Protein AF-A0A2E4Y9L1-F1 (afdb_monomer_lite)

Structure (mmCIF, N/CA/C/O backbone):
data_AF-A0A2E4Y9L1-F1
#
_entry.id   AF-A0A2E4Y9L1-F1
#
loop_
_atom_site.group_PDB
_atom_site.id
_atom_site.type_symbol
_atom_site.label_atom_id
_atom_site.label_alt_id
_atom_site.label_comp_id
_atom_site.label_asym_id
_atom_site.label_entity_id
_atom_site.label_seq_id
_atom_site.pdbx_PDB_ins_code
_atom_site.Cartn_x
_atom_site.Cartn_y
_atom_site.Cartn_z
_atom_site.occupancy
_atom_site.B_iso_or_equiv
_atom_site.auth_seq_id
_atom_site.auth_comp_id
_atom_site.auth_asym_id
_atom_site.auth_atom_id
_atom_site.pdbx_PDB_model_num
ATOM 1 N N . MET A 1 1 ? -6.970 9.663 0.591 1.00 75.25 1 MET A N 1
ATOM 2 C CA . MET A 1 1 ? -6.515 8.761 1.667 1.00 75.25 1 MET A CA 1
ATOM 3 C C . MET A 1 1 ? -5.872 7.528 1.045 1.00 75.25 1 MET A C 1
ATOM 5 O O . MET A 1 1 ? -6.357 7.094 -0.002 1.00 75.25 1 MET A O 1
ATOM 9 N N . TYR A 1 2 ? -4.779 7.033 1.630 1.00 93.12 2 TYR A N 1
ATOM 10 C CA . TYR A 1 2 ? -4.028 5.847 1.183 1.00 93.12 2 TYR A CA 1
ATOM 11 C C . TYR A 1 2 ? -3.371 5.949 -0.203 1.00 93.12 2 TYR A C 1
ATOM 13 O O . TYR A 1 2 ? -3.569 5.089 -1.062 1.00 93.12 2 TYR A O 1
ATOM 21 N N . LYS A 1 3 ? -2.653 7.048 -0.473 1.00 94.62 3 LYS A N 1
ATOM 22 C CA . LYS A 1 3 ? -2.040 7.265 -1.794 1.00 94.62 3 LYS A CA 1
ATOM 23 C C . LYS A 1 3 ? -0.877 6.300 -2.014 1.00 94.62 3 LYS A C 1
ATOM 25 O O . LYS A 1 3 ? -0.808 5.685 -3.072 1.00 94.62 3 LYS A O 1
ATOM 30 N N . ASN A 1 4 ? -0.001 6.144 -1.024 1.00 94.00 4 ASN A N 1
ATOM 31 C CA . ASN A 1 4 ? 1.182 5.298 -1.150 1.00 94.00 4 ASN A CA 1
ATOM 32 C C . ASN A 1 4 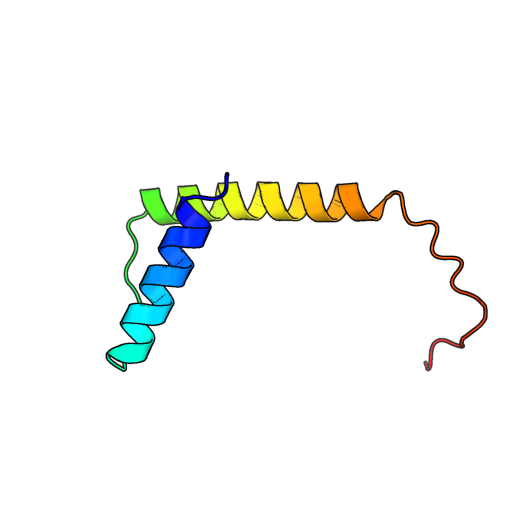? 0.808 3.816 -1.295 1.00 94.00 4 ASN A C 1
ATOM 34 O O . ASN A 1 4 ? 1.414 3.117 -2.102 1.00 94.00 4 ASN A O 1
ATOM 38 N N . LEU A 1 5 ? -0.236 3.353 -0.601 1.00 95.50 5 LEU A N 1
ATOM 39 C CA . LEU A 1 5 ? -0.777 2.001 -0.775 1.00 95.50 5 LEU A CA 1
ATOM 40 C C . LEU A 1 5 ? -1.370 1.780 -2.174 1.00 95.50 5 LEU A C 1
ATOM 42 O O . LEU A 1 5 ? -1.118 0.748 -2.797 1.00 95.50 5 LEU A O 1
ATOM 46 N N . LYS A 1 6 ? -2.129 2.745 -2.707 1.00 95.81 6 LYS A N 1
ATOM 47 C CA . LYS A 1 6 ? -2.679 2.652 -4.073 1.00 95.81 6 LYS A CA 1
ATOM 48 C C . LYS A 1 6 ? -1.576 2.658 -5.129 1.00 95.81 6 LYS A C 1
ATOM 50 O O . LYS A 1 6 ? -1.612 1.856 -6.062 1.00 95.81 6 LYS A O 1
ATOM 55 N N . ASP A 1 7 ? -0.584 3.525 -4.956 1.00 95.69 7 ASP A N 1
ATOM 56 C CA . ASP A 1 7 ? 0.576 3.601 -5.839 1.00 95.69 7 ASP A CA 1
ATOM 57 C C . ASP A 1 7 ? 1.389 2.299 -5.788 1.00 95.69 7 ASP A C 1
ATOM 59 O O . ASP A 1 7 ? 1.794 1.796 -6.838 1.00 95.69 7 ASP A O 1
ATOM 63 N N . LEU A 1 8 ? 1.559 1.700 -4.601 1.00 95.94 8 LEU A N 1
ATOM 64 C CA . LEU A 1 8 ? 2.196 0.392 -4.429 1.00 95.94 8 LEU A CA 1
ATOM 65 C C . LEU A 1 8 ? 1.471 -0.693 -5.235 1.00 95.94 8 LEU A C 1
ATOM 67 O O . LEU A 1 8 ? 2.115 -1.409 -6.000 1.00 95.94 8 LEU A O 1
ATOM 71 N N . ILE A 1 9 ? 0.143 -0.791 -5.121 1.00 95.44 9 ILE A N 1
ATOM 72 C CA . ILE A 1 9 ? -0.653 -1.767 -5.884 1.00 95.44 9 ILE A CA 1
ATOM 73 C C . ILE A 1 9 ? -0.464 -1.555 -7.392 1.00 95.44 9 ILE A C 1
ATOM 75 O O . ILE A 1 9 ? -0.248 -2.509 -8.139 1.00 95.44 9 ILE A O 1
ATOM 79 N N . ALA A 1 10 ? -0.477 -0.304 -7.858 1.00 96.06 10 ALA A N 1
ATOM 80 C CA . ALA A 1 10 ? -0.249 0.010 -9.266 1.00 96.06 10 ALA A CA 1
ATOM 81 C C . ALA A 1 10 ? 1.175 -0.343 -9.738 1.00 96.06 10 ALA A C 1
ATOM 83 O O . ALA A 1 10 ? 1.374 -0.720 -10.896 1.00 96.06 10 ALA A O 1
ATOM 84 N N . ILE A 1 11 ? 2.183 -0.209 -8.873 1.00 95.81 11 ILE A N 1
ATOM 85 C CA . ILE A 1 11 ? 3.561 -0.630 -9.155 1.00 95.81 11 ILE A CA 1
ATOM 86 C C . ILE A 1 11 ? 3.642 -2.157 -9.242 1.00 95.81 11 ILE A C 1
ATOM 88 O O . ILE A 1 11 ? 4.181 -2.657 -10.227 1.00 95.81 11 ILE A O 1
ATOM 92 N N . ILE A 1 12 ? 3.063 -2.883 -8.280 1.00 95.94 12 ILE A N 1
ATOM 93 C CA . ILE A 1 12 ? 3.022 -4.355 -8.271 1.00 95.94 12 ILE A CA 1
ATOM 94 C C . ILE A 1 12 ? 2.334 -4.878 -9.534 1.00 95.94 12 ILE A C 1
ATOM 96 O O . ILE A 1 12 ? 2.875 -5.742 -10.215 1.00 95.94 12 ILE A O 1
ATOM 100 N N . ASN A 1 13 ? 1.187 -4.309 -9.909 1.00 96.12 13 ASN A N 1
ATOM 101 C CA . ASN A 1 13 ? 0.470 -4.724 -11.115 1.00 96.12 13 ASN A CA 1
ATOM 102 C C . ASN A 1 13 ? 1.315 -4.535 -12.379 1.00 96.12 13 ASN A C 1
ATOM 104 O O . ASN A 1 13 ? 1.382 -5.429 -13.218 1.00 96.12 13 ASN A O 1
ATOM 108 N N . ARG A 1 14 ? 2.004 -3.397 -12.509 1.00 95.44 14 ARG A N 1
ATOM 109 C CA . ARG A 1 14 ? 2.906 -3.152 -13.644 1.00 95.44 14 ARG A CA 1
ATOM 110 C C . ARG A 1 14 ? 4.106 -4.095 -13.647 1.00 95.44 14 ARG A C 1
ATOM 112 O O . ARG A 1 14 ? 4.489 -4.560 -14.713 1.00 95.44 14 ARG A O 1
ATOM 119 N N . ALA A 1 15 ? 4.678 -4.383 -12.482 1.00 96.25 15 ALA A N 1
ATOM 120 C CA . ALA A 1 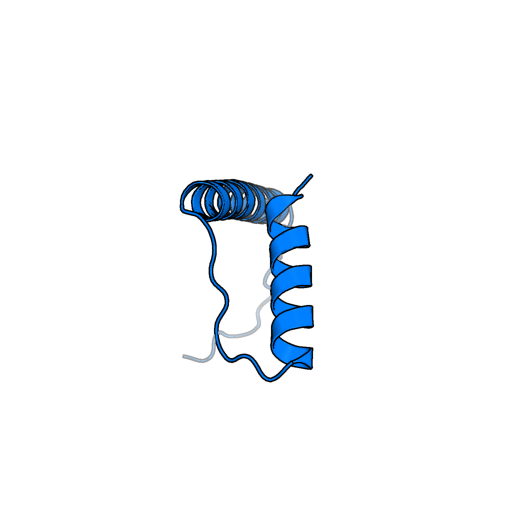15 ? 5.778 -5.330 -12.332 1.00 96.25 15 ALA A CA 1
ATOM 121 C C . ALA A 1 15 ? 5.351 -6.746 -12.758 1.00 96.25 15 ALA A C 1
ATOM 123 O O . ALA A 1 15 ? 6.001 -7.353 -13.606 1.00 96.25 15 ALA A O 1
ATOM 124 N N . ASN A 1 16 ? 4.184 -7.202 -12.294 1.00 95.19 16 ASN A N 1
ATOM 125 C CA . ASN A 1 16 ? 3.607 -8.491 -12.674 1.00 95.19 16 ASN A CA 1
ATOM 126 C C . ASN A 1 16 ? 3.368 -8.596 -14.187 1.00 95.19 16 ASN A C 1
ATOM 128 O O . ASN A 1 16 ? 3.685 -9.619 -14.786 1.00 95.19 16 ASN A O 1
ATOM 132 N N . LEU A 1 17 ? 2.866 -7.530 -14.825 1.00 96.00 17 LEU A N 1
ATOM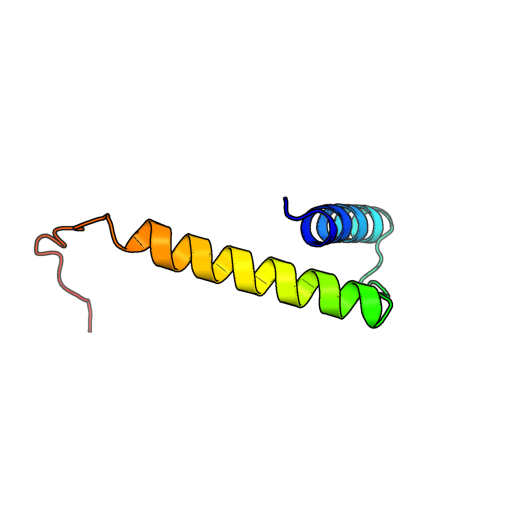 133 C CA . LEU A 1 17 ? 2.672 -7.495 -16.282 1.00 96.00 17 LEU A CA 1
ATOM 134 C C . LEU A 1 17 ? 3.988 -7.596 -17.067 1.00 96.00 17 LEU A C 1
ATOM 136 O O . LEU A 1 17 ? 3.985 -8.079 -18.196 1.00 96.00 17 LEU A O 1
ATOM 140 N N . ARG A 1 18 ? 5.107 -7.152 -16.486 1.00 95.88 18 ARG A N 1
ATOM 141 C CA . ARG A 1 18 ? 6.448 -7.289 -17.077 1.00 95.88 18 ARG A CA 1
ATOM 142 C C . ARG A 1 18 ? 7.122 -8.626 -16.749 1.00 95.88 18 ARG A C 1
ATOM 144 O O . ARG A 1 18 ? 8.183 -8.900 -17.298 1.00 95.88 18 ARG A O 1
ATOM 151 N N . GLY A 1 19 ? 6.523 -9.448 -15.884 1.00 95.88 19 GLY A N 1
ATOM 152 C CA . GLY A 1 19 ? 7.133 -10.678 -15.371 1.00 95.88 19 GLY A CA 1
ATOM 153 C C . GLY A 1 19 ? 8.194 -10.441 -14.290 1.00 95.88 19 GLY A C 1
ATOM 154 O O . GLY A 1 19 ? 8.966 -11.347 -13.982 1.00 95.88 19 GLY A O 1
ATOM 155 N N . ASP A 1 20 ? 8.244 -9.239 -13.711 1.00 96.00 20 ASP A N 1
ATOM 156 C CA . ASP A 1 20 ? 9.149 -8.925 -12.608 1.00 96.00 20 ASP A CA 1
ATOM 157 C C . ASP A 1 20 ? 8.677 -9.640 -11.329 1.00 96.00 20 ASP A C 1
ATOM 159 O O . ASP A 1 20 ? 7.510 -9.553 -10.950 1.00 96.00 20 ASP A O 1
ATOM 163 N N . THR A 1 21 ? 9.588 -10.299 -10.610 1.00 93.38 21 THR A N 1
ATOM 164 C CA . THR A 1 21 ? 9.282 -10.985 -9.334 1.00 93.38 21 THR A CA 1
ATOM 165 C C . THR A 1 21 ? 9.526 -10.117 -8.101 1.00 93.38 21 THR A C 1
ATOM 167 O O . THR A 1 21 ? 9.275 -10.535 -6.972 1.00 93.38 21 THR A O 1
ATOM 170 N N . SER A 1 22 ? 10.056 -8.911 -8.295 1.00 94.19 22 SER A N 1
ATOM 171 C CA . SER A 1 22 ? 10.389 -7.987 -7.217 1.00 94.19 22 SER A CA 1
ATOM 172 C C . SER A 1 22 ? 10.245 -6.541 -7.672 1.00 94.19 22 SER A C 1
ATOM 174 O O . SER A 1 22 ? 10.379 -6.220 -8.853 1.00 94.19 22 SER A O 1
ATOM 176 N N . ILE A 1 23 ? 9.989 -5.656 -6.712 1.00 93.81 23 ILE A N 1
ATOM 177 C CA . ILE A 1 23 ? 9.931 -4.212 -6.923 1.00 93.81 23 ILE A CA 1
ATOM 178 C C . ILE A 1 23 ? 10.910 -3.528 -5.975 1.00 93.81 23 ILE A C 1
ATOM 180 O O . ILE A 1 23 ? 11.129 -3.982 -4.853 1.00 93.81 23 ILE A O 1
ATOM 184 N N . ARG A 1 24 ? 11.516 -2.430 -6.429 1.00 93.81 24 ARG A N 1
ATOM 185 C CA . ARG A 1 24 ? 12.380 -1.591 -5.592 1.00 93.81 24 ARG A CA 1
ATOM 186 C C . ARG A 1 24 ? 11.601 -0.363 -5.154 1.00 93.81 24 ARG A C 1
ATOM 188 O O . ARG A 1 24 ? 10.939 0.269 -5.972 1.00 93.81 24 ARG A O 1
ATOM 195 N N . LEU A 1 25 ? 11.720 -0.031 -3.878 1.00 94.19 25 LEU A N 1
ATOM 196 C CA . LEU A 1 25 ? 11.099 1.134 -3.259 1.00 94.19 25 LEU A CA 1
ATOM 197 C C . LEU A 1 25 ? 12.183 1.927 -2.532 1.00 94.19 25 LEU A C 1
ATOM 199 O O . LEU A 1 25 ? 13.136 1.340 -2.012 1.00 94.19 25 LEU A O 1
ATOM 203 N N . SER A 1 26 ? 12.051 3.252 -2.489 1.00 95.44 26 SER A N 1
ATOM 204 C CA . SER A 1 26 ? 12.894 4.059 -1.606 1.00 95.44 26 SER A CA 1
ATOM 205 C C . SER A 1 26 ? 12.499 3.832 -0.143 1.00 95.44 26 SER A C 1
ATOM 207 O O . SER A 1 26 ? 11.368 3.449 0.164 1.00 95.44 26 SER A O 1
ATOM 209 N N . ILE A 1 27 ? 13.422 4.106 0.783 1.00 95.44 27 ILE A N 1
ATOM 210 C CA . ILE A 1 27 ? 13.142 4.014 2.226 1.00 95.44 27 ILE A CA 1
ATOM 211 C C . ILE A 1 27 ? 11.984 4.945 2.616 1.00 95.44 27 ILE A C 1
ATOM 213 O O . ILE A 1 27 ? 11.150 4.590 3.443 1.00 95.44 27 ILE A O 1
ATOM 217 N N . GLU A 1 28 ? 11.907 6.126 2.005 1.00 95.25 28 GLU A N 1
ATOM 218 C CA . GLU A 1 28 ? 10.825 7.083 2.240 1.00 95.25 28 GLU A CA 1
ATOM 219 C C . GLU A 1 28 ? 9.463 6.530 1.799 1.00 95.25 28 GLU A C 1
ATOM 221 O O . GLU A 1 28 ? 8.498 6.595 2.560 1.00 95.25 28 GLU A O 1
ATOM 226 N N . GLN A 1 29 ? 9.395 5.908 0.616 1.00 93.25 29 GLN A N 1
ATOM 227 C CA . GLN A 1 29 ? 8.176 5.255 0.135 1.00 93.25 29 GLN A CA 1
ATOM 228 C C . GLN A 1 29 ? 7.760 4.104 1.051 1.00 93.25 29 GLN A C 1
ATOM 230 O O . GLN A 1 29 ? 6.583 3.986 1.381 1.00 93.25 29 GLN A O 1
ATOM 235 N N . ALA A 1 30 ? 8.721 3.286 1.492 1.00 95.56 30 ALA A N 1
ATOM 236 C CA . ALA A 1 30 ? 8.461 2.182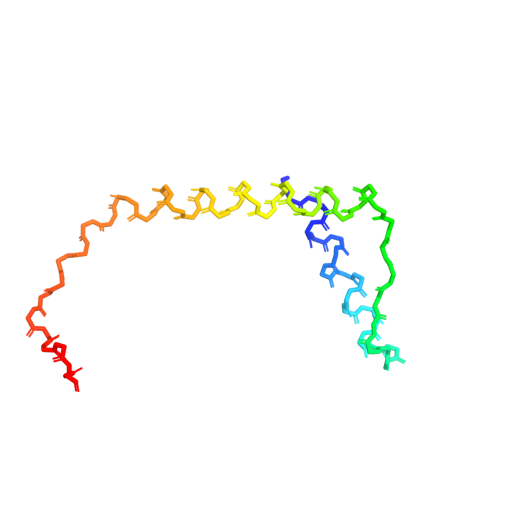 2.410 1.00 95.56 30 ALA A CA 1
ATOM 237 C C . ALA A 1 30 ? 7.851 2.676 3.732 1.00 95.56 30 ALA A C 1
ATOM 239 O O . ALA A 1 30 ? 6.829 2.148 4.161 1.00 95.56 30 ALA A O 1
ATOM 240 N N . LYS A 1 31 ? 8.402 3.748 4.318 1.00 96.50 31 LYS A N 1
ATOM 241 C CA . LYS A 1 31 ? 7.846 4.385 5.525 1.00 96.50 31 LYS A CA 1
ATOM 242 C C . LYS A 1 31 ? 6.438 4.940 5.298 1.00 96.50 31 LYS A C 1
ATOM 244 O O . LYS A 1 31 ? 5.571 4.806 6.156 1.00 96.50 31 LYS A O 1
ATOM 249 N N . GLY A 1 32 ? 6.195 5.563 4.143 1.00 96.44 32 GLY A N 1
ATOM 250 C CA . GLY A 1 32 ? 4.868 6.067 3.783 1.00 96.44 32 GLY A CA 1
ATOM 251 C C . GLY A 1 32 ? 3.821 4.953 3.697 1.00 96.44 32 GLY A C 1
ATOM 252 O O . GLY A 1 32 ? 2.717 5.103 4.214 1.00 96.44 32 GLY A O 1
ATOM 253 N N . ILE A 1 33 ? 4.189 3.822 3.089 1.00 96.56 33 ILE A N 1
ATOM 254 C CA . ILE A 1 33 ? 3.350 2.620 2.991 1.00 96.56 33 ILE A CA 1
ATOM 255 C C . ILE A 1 33 ? 3.079 2.026 4.376 1.00 96.56 33 ILE A C 1
ATOM 257 O O . ILE A 1 33 ? 1.932 1.709 4.676 1.00 96.56 33 ILE A O 1
ATOM 261 N N . GLU A 1 34 ? 4.107 1.894 5.217 1.00 95.31 34 GLU A N 1
ATOM 262 C CA . GLU A 1 34 ? 3.989 1.359 6.578 1.00 95.31 34 GLU A CA 1
ATOM 263 C C . GLU A 1 34 ? 3.000 2.173 7.421 1.00 95.31 34 GLU A C 1
ATOM 265 O O . GLU A 1 34 ? 2.081 1.608 8.013 1.00 95.31 34 GLU A O 1
ATOM 270 N N . ASN A 1 35 ? 3.132 3.502 7.412 1.00 96.44 35 ASN A N 1
ATOM 271 C CA . ASN A 1 35 ? 2.234 4.392 8.147 1.00 96.44 35 ASN A CA 1
ATOM 272 C C . ASN A 1 35 ? 0.789 4.290 7.648 1.00 96.44 35 ASN A C 1
ATOM 274 O O . ASN A 1 35 ? -0.141 4.186 8.444 1.00 96.44 35 ASN A O 1
ATOM 278 N N . GLU A 1 36 ? 0.589 4.299 6.328 1.00 96.62 36 GLU A N 1
ATOM 279 C CA . GLU A 1 36 ? -0.742 4.155 5.736 1.00 96.62 36 GLU A CA 1
ATOM 280 C C . GLU A 1 36 ? -1.372 2.792 6.054 1.00 96.62 36 GLU A C 1
ATOM 282 O O . GLU A 1 36 ? -2.572 2.719 6.321 1.00 96.62 36 GLU A O 1
ATOM 287 N N . LEU A 1 37 ? -0.574 1.721 6.068 1.00 96.31 37 LEU A N 1
ATOM 288 C CA . LEU A 1 37 ? -1.027 0.384 6.444 1.00 96.31 37 LEU A CA 1
ATOM 289 C C . LEU A 1 37 ? -1.415 0.322 7.925 1.00 96.31 37 LEU A C 1
ATOM 291 O O . LEU A 1 37 ? -2.456 -0.241 8.254 1.00 96.31 37 LEU A O 1
ATOM 295 N N . ALA A 1 38 ? -0.618 0.925 8.808 1.00 95.94 38 ALA A N 1
ATOM 296 C CA . ALA A 1 38 ? -0.923 0.995 10.232 1.00 95.94 38 ALA A CA 1
ATOM 297 C C . ALA A 1 38 ? -2.252 1.721 10.487 1.00 95.94 38 ALA A C 1
ATOM 299 O O . ALA A 1 38 ? -3.102 1.202 11.211 1.00 95.94 38 ALA A O 1
ATOM 300 N N . THR A 1 39 ? -2.472 2.869 9.838 1.00 95.50 39 THR A N 1
ATOM 301 C CA . THR A 1 39 ? -3.739 3.611 9.933 1.00 95.50 39 THR A CA 1
ATOM 302 C C . THR A 1 39 ? -4.919 2.774 9.449 1.00 95.50 39 THR A C 1
ATOM 304 O O . THR A 1 39 ? -5.918 2.667 10.157 1.00 95.50 39 THR A O 1
ATOM 307 N N . LEU A 1 40 ? -4.787 2.104 8.299 1.00 93.94 40 LEU A N 1
ATOM 308 C CA . LEU A 1 40 ? -5.846 1.243 7.772 1.00 93.94 40 LEU A CA 1
ATOM 309 C C . LEU A 1 40 ? -6.197 0.104 8.739 1.00 93.94 40 LEU A C 1
ATOM 311 O O . LEU A 1 40 ? -7.368 -0.203 8.944 1.00 93.94 40 LEU A O 1
ATOM 315 N N . LEU A 1 41 ? -5.193 -0.525 9.352 1.00 92.94 41 LEU A N 1
ATOM 316 C CA . LEU A 1 41 ? -5.405 -1.604 10.319 1.00 92.94 41 LEU A CA 1
ATOM 317 C C . LEU A 1 41 ? -6.097 -1.109 11.598 1.00 92.94 41 LEU A C 1
ATOM 319 O O . LEU A 1 41 ? -6.934 -1.825 12.150 1.00 92.94 41 LEU A O 1
ATOM 323 N N . LEU A 1 42 ? -5.778 0.104 12.058 1.00 93.44 42 LEU A N 1
ATOM 324 C CA . LEU A 1 42 ? -6.464 0.736 13.187 1.00 93.44 42 LEU A CA 1
ATOM 325 C C . LEU A 1 42 ? -7.930 1.028 12.853 1.00 93.44 42 LEU A C 1
ATOM 327 O O . LEU A 1 42 ? -8.805 0.651 13.628 1.00 93.44 42 LEU A O 1
ATOM 331 N N . GLU A 1 43 ? -8.208 1.594 11.678 1.00 90.88 43 GLU A N 1
ATOM 332 C CA . GLU A 1 43 ? -9.577 1.848 11.214 1.00 90.88 43 GLU A CA 1
ATOM 333 C C . GLU A 1 43 ? -10.388 0.558 11.086 1.00 90.88 43 GLU A C 1
ATOM 335 O O . GLU A 1 43 ? -11.534 0.497 11.526 1.00 90.88 43 GLU A O 1
ATOM 340 N N . LEU A 1 44 ? -9.792 -0.509 10.545 1.00 89.25 44 LEU A N 1
ATOM 341 C CA . LEU A 1 44 ? -10.442 -1.817 10.472 1.00 89.25 44 LEU A CA 1
ATOM 342 C C . LEU A 1 44 ? -10.755 -2.364 11.867 1.00 89.25 44 LEU A C 1
ATOM 344 O O . LEU A 1 44 ? -11.869 -2.836 12.104 1.00 89.25 44 LEU A O 1
ATOM 348 N N . LYS A 1 45 ? -9.810 -2.254 12.808 1.00 88.44 45 LYS A N 1
ATOM 349 C CA . LYS A 1 45 ? -10.011 -2.659 14.205 1.00 88.44 45 LYS A CA 1
ATOM 350 C C . LYS A 1 45 ? -11.136 -1.868 14.868 1.00 88.44 45 LYS A C 1
ATOM 352 O O . LYS A 1 45 ? -11.908 -2.445 15.626 1.00 88.44 45 LYS A O 1
ATOM 357 N N . GLU A 1 46 ? -11.221 -0.568 14.618 1.00 86.94 46 GLU A N 1
ATOM 358 C CA . GLU A 1 46 ? -12.263 0.298 15.174 1.00 86.94 46 GLU A CA 1
ATOM 359 C C . GLU A 1 46 ? -13.626 0.030 14.533 1.00 86.94 46 GLU A C 1
ATOM 361 O O . GLU A 1 46 ? -14.605 -0.128 15.255 1.00 86.94 46 GLU A O 1
ATOM 366 N N . SER A 1 47 ? -13.679 -0.166 13.213 1.00 77.19 47 SER A N 1
ATOM 367 C CA . SER A 1 47 ? -14.906 -0.529 12.487 1.00 77.19 47 SER A CA 1
ATOM 368 C C . SER A 1 47 ? -15.487 -1.892 12.893 1.00 77.19 47 SER A C 1
ATOM 370 O O . SER A 1 47 ? -16.671 -2.156 12.692 1.00 77.19 47 SER A O 1
ATOM 372 N N . GLY A 1 48 ? -14.659 -2.768 13.473 1.00 65.06 48 GLY A N 1
ATOM 373 C CA . GLY A 1 48 ? -15.070 -4.063 14.009 1.00 65.06 48 GLY A CA 1
ATOM 374 C C . GLY A 1 48 ? -15.680 -4.007 15.412 1.00 65.06 48 GLY A C 1
ATOM 375 O O . GLY A 1 48 ? -16.239 -5.010 15.845 1.00 65.06 48 GLY A O 1
ATOM 376 N N . LYS A 1 49 ? -15.595 -2.873 16.126 1.00 59.72 49 LYS A N 1
ATOM 377 C CA . LYS A 1 49 ? -16.103 -2.746 17.505 1.00 59.72 49 LYS A CA 1
ATOM 378 C C . LYS A 1 49 ? -17.619 -2.549 17.601 1.00 59.72 49 LYS A C 1
ATOM 380 O O . LYS A 1 49 ? -18.177 -2.869 18.640 1.00 59.72 49 LYS A O 1
ATOM 385 N N . ASP A 1 50 ? -18.273 -2.097 16.530 1.00 55.66 50 ASP A N 1
ATOM 386 C CA . ASP A 1 50 ? -19.730 -1.861 16.498 1.00 55.66 50 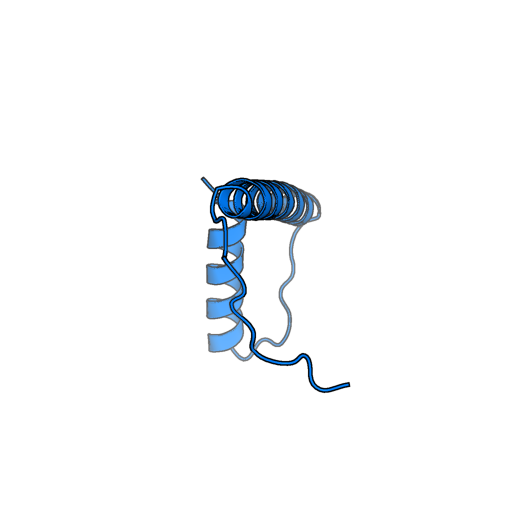ASP A CA 1
ATOM 387 C C . ASP A 1 50 ? -20.541 -3.063 15.986 1.00 55.66 50 ASP A C 1
ATOM 389 O O . ASP A 1 50 ? -21.763 -2.993 15.847 1.00 55.66 50 ASP A O 1
ATOM 393 N N . LYS A 1 51 ? -19.882 -4.188 15.690 1.00 55.91 51 LYS A N 1
ATOM 394 C CA . LYS A 1 51 ? -20.577 -5.438 15.387 1.00 55.91 51 LYS A CA 1
ATOM 395 C C . LYS A 1 51 ? -20.578 -6.302 16.636 1.00 55.91 51 LYS A C 1
ATOM 397 O O . LYS A 1 51 ? -19.700 -7.144 16.798 1.00 55.91 51 LYS A O 1
ATOM 402 N N . ASP A 1 52 ? -21.608 -6.135 17.463 1.00 51.38 52 ASP A N 1
ATOM 403 C CA . ASP A 1 52 ? -22.123 -7.228 18.290 1.00 51.38 52 ASP A CA 1
ATOM 404 C C . ASP A 1 52 ? -22.499 -8.381 17.344 1.00 51.38 52 ASP A C 1
ATOM 406 O O . ASP A 1 52 ? -23.638 -8.537 16.901 1.00 51.38 52 ASP A O 1
ATOM 410 N N . GLN A 1 53 ? -21.509 -9.181 16.946 1.00 57.03 53 GLN A N 1
ATOM 411 C CA . GLN A 1 53 ? -21.776 -10.503 16.421 1.00 57.03 53 GLN A CA 1
ATOM 412 C C . GLN A 1 53 ? -22.215 -11.334 17.616 1.00 57.03 53 GLN A C 1
ATOM 414 O O . GLN A 1 53 ? -21.392 -11.833 18.382 1.00 57.03 53 GLN A O 1
ATOM 419 N N . VAL A 1 54 ? -23.528 -11.502 17.764 1.00 56.47 54 VAL A N 1
ATOM 420 C CA . VAL A 1 54 ? -24.058 -12.671 18.458 1.00 56.47 54 VAL A CA 1
ATOM 421 C C . VAL A 1 54 ? -23.541 -13.885 17.683 1.00 56.47 54 VAL A C 1
ATOM 423 O O . VAL A 1 54 ? -24.061 -14.241 16.626 1.00 56.47 54 VAL A O 1
ATOM 426 N N . LEU A 1 55 ? -22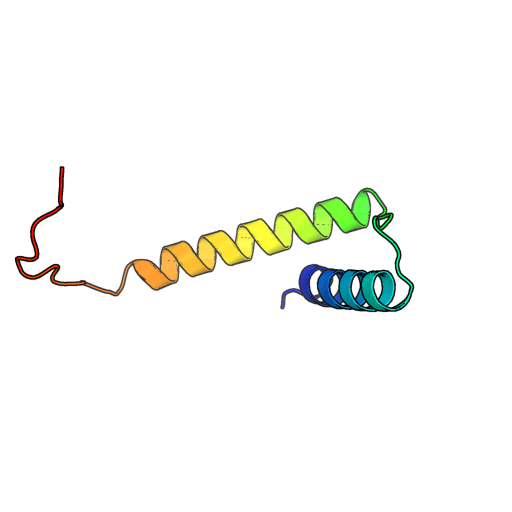.448 -14.471 18.170 1.00 60.72 55 LEU A N 1
ATOM 427 C CA . LEU A 1 55 ? -21.939 -15.762 17.728 1.00 60.72 55 LEU A CA 1
ATOM 428 C C . LEU A 1 55 ? -22.882 -16.825 18.301 1.00 60.72 55 LEU A C 1
ATOM 430 O O . LEU A 1 55 ? -22.626 -17.406 19.354 1.00 60.72 55 LEU A O 1
ATOM 434 N N . ASP A 1 56 ? -24.029 -17.006 17.648 1.00 47.19 56 ASP A N 1
ATOM 435 C CA . ASP A 1 56 ? -25.047 -17.967 18.064 1.00 47.19 56 ASP A CA 1
ATOM 436 C C . ASP A 1 56 ? -24.541 -19.404 17.831 1.00 47.19 56 ASP A C 1
ATOM 438 O O . ASP A 1 56 ? -24.464 -19.891 16.703 1.00 47.19 56 ASP A O 1
ATOM 442 N N . GLY A 1 57 ? -24.106 -20.055 18.915 1.00 56.50 57 GLY A N 1
ATOM 443 C CA . GLY A 1 57 ? -24.184 -21.506 19.146 1.00 56.50 57 GLY A CA 1
ATOM 444 C C . GLY A 1 57 ? -23.433 -22.485 18.228 1.00 56.50 57 GLY A C 1
ATOM 445 O O . GLY A 1 57 ? -23.486 -23.694 18.469 1.00 56.50 57 GLY A O 1
ATOM 446 N N . GLY A 1 58 ? -22.727 -22.039 17.191 1.00 55.66 58 GLY A N 1
ATOM 447 C CA . GLY A 1 58 ? -22.009 -22.916 16.262 1.00 55.66 58 GLY A CA 1
ATOM 448 C C . GLY A 1 58 ? -20.660 -23.377 16.811 1.00 55.66 58 GLY A C 1
ATOM 449 O O . GLY A 1 58 ? -19.667 -22.680 16.645 1.00 55.66 58 GLY A O 1
ATOM 450 N N . LYS A 1 59 ? -20.640 -24.543 17.471 1.00 51.41 59 LYS A N 1
ATOM 451 C CA . LYS A 1 59 ? -19.468 -25.241 18.043 1.00 51.41 59 LYS A CA 1
ATOM 452 C C . LYS A 1 59 ? -18.136 -24.907 17.349 1.00 51.41 59 LYS A C 1
ATOM 454 O O . LYS A 1 59 ? -17.943 -25.246 16.182 1.00 51.41 59 LYS A O 1
ATOM 459 N N . PHE A 1 60 ? -17.183 -24.371 18.112 1.00 60.47 60 PHE A N 1
ATOM 460 C CA . PHE A 1 60 ? -15.767 -24.443 17.757 1.00 60.47 60 PHE A CA 1
ATOM 461 C C . PHE A 1 60 ? -15.391 -25.926 17.640 1.00 60.47 60 PHE A C 1
ATOM 463 O O . PHE A 1 60 ? -15.495 -26.666 18.620 1.00 60.47 60 PHE A O 1
ATOM 470 N N . GLN A 1 61 ? -15.024 -26.382 16.440 1.00 54.19 61 GLN A N 1
ATOM 471 C CA . GLN A 1 61 ? -14.349 -27.670 16.312 1.00 54.19 61 GLN A CA 1
ATOM 472 C C . GLN A 1 61 ? -12.949 -27.514 16.912 1.00 54.19 61 GLN A C 1
ATOM 474 O O . GLN A 1 61 ? -12.199 -26.621 16.518 1.00 54.19 61 GLN A O 1
ATOM 479 N N . SER A 1 62 ? -12.703 -28.338 17.931 1.00 49.44 62 SER A N 1
ATOM 480 C CA . SER A 1 62 ? -11.465 -28.488 18.700 1.00 49.44 62 SER A CA 1
ATOM 481 C C . SER A 1 62 ? -10.271 -28.881 17.848 1.00 49.44 62 SER A C 1
ATOM 483 O O . SER A 1 62 ? -10.489 -29.750 16.971 1.00 49.44 62 SER A O 1
#

Radius of gyration: 18.01 Å; chains: 1; bounding box: 38×37×36 Å

Secondary structure (DSSP, 8-state):
--HHHHHHHHHHHHHHHHT-S-----HHHHHHHHHHHHHHHHHHHHHTTT------S-----

Foldseek 3Di:
DCPLVVVVVVQVVVCVVVVHPDDDDDPVSVVVNVVSVVVVVVVVVVVVPPDPPPPPDDDDDD

pLDDT: mean 84.67, std 16.88, range [47.19, 96.62]

Sequence (62 aa):
MYKNLKDLIAIINRANLRGDTSIRLSIEQAKGIENELATLLLELKESGKDKDQVLDGGKFQS